Protein AF-A0A533X2J0-F1 (afdb_monomer)

Nearest PDB structures (foldseek):
  3qpd-assembly1_A  TM=3.740E-01  e=2.801E+00  Aspergillus oryzae
  5x88-assembly1_A  TM=3.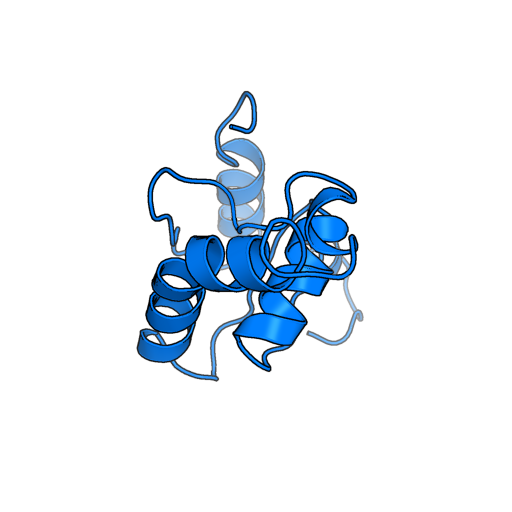394E-01  e=5.470E+00  Malbranchea cinnamomea

Structure (mmCIF, N/CA/C/O backbone):
data_AF-A0A533X2J0-F1
#
_entry.id   AF-A0A533X2J0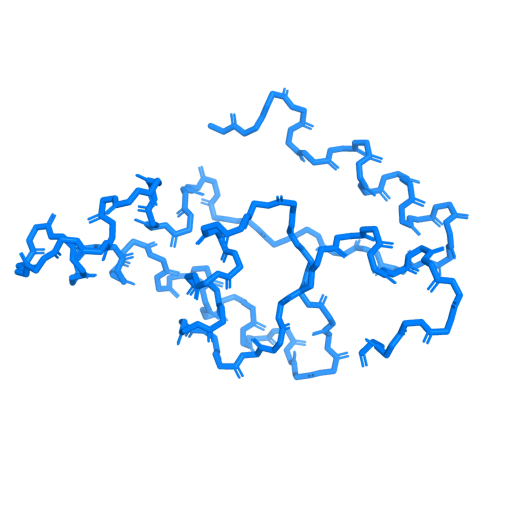-F1
#
loop_
_atom_site.group_PDB
_atom_site.id
_atom_site.type_symbol
_atom_site.label_atom_id
_atom_site.label_alt_id
_atom_site.label_comp_id
_atom_site.label_asym_id
_atom_site.label_entity_id
_atom_site.label_seq_id
_atom_site.pdbx_PDB_ins_code
_atom_site.Cartn_x
_atom_site.Cartn_y
_atom_site.Cartn_z
_atom_site.occupancy
_atom_site.B_iso_or_equiv
_atom_site.auth_seq_id
_atom_site.auth_comp_id
_atom_site.auth_asym_id
_atom_site.auth_atom_id
_atom_site.pdbx_PDB_model_num
ATOM 1 N N . ARG A 1 1 ? 0.906 11.312 -8.672 1.00 59.59 1 ARG A N 1
ATOM 2 C CA . ARG A 1 1 ? 0.486 11.222 -7.250 1.00 59.59 1 ARG A CA 1
ATOM 3 C C . ARG A 1 1 ? -1.034 11.346 -7.213 1.00 59.59 1 ARG A C 1
ATOM 5 O O . ARG A 1 1 ? -1.557 12.057 -8.064 1.00 59.59 1 ARG A O 1
ATOM 12 N N . ALA A 1 2 ? -1.734 10.635 -6.325 1.00 67.69 2 ALA A N 1
ATOM 13 C CA . ALA A 1 2 ? -3.190 10.763 -6.212 1.00 67.69 2 ALA A CA 1
ATOM 14 C C . ALA A 1 2 ? -3.573 12.212 -5.857 1.00 67.69 2 ALA A C 1
ATOM 16 O O . ALA A 1 2 ? -2.867 12.849 -5.077 1.00 67.69 2 ALA A O 1
ATOM 17 N N . LEU A 1 3 ? -4.678 12.722 -6.410 1.00 72.56 3 LEU A N 1
ATOM 18 C CA . LEU A 1 3 ? -5.107 14.124 -6.261 1.00 72.56 3 LEU A CA 1
ATOM 19 C C . LEU A 1 3 ? -5.271 14.562 -4.795 1.00 72.56 3 LEU A C 1
ATOM 21 O O . LEU A 1 3 ? -5.021 15.714 -4.457 1.00 72.56 3 LEU A O 1
ATOM 25 N N . SER A 1 4 ? -5.673 13.641 -3.919 1.00 80.88 4 SER A N 1
ATOM 26 C CA . SER A 1 4 ? -5.926 13.898 -2.498 1.00 80.88 4 SER A CA 1
ATOM 27 C C . SER A 1 4 ? -4.892 13.268 -1.561 1.00 80.88 4 SER A C 1
ATOM 29 O O . SER A 1 4 ? -5.067 13.371 -0.347 1.00 80.88 4 SER A O 1
ATOM 31 N N . SER A 1 5 ? -3.854 12.606 -2.092 1.00 82.62 5 SER A N 1
ATOM 32 C CA . SER A 1 5 ? -2.882 11.806 -1.321 1.00 82.62 5 SER A CA 1
ATOM 33 C C . SER A 1 5 ? -3.534 10.871 -0.286 1.00 82.62 5 SER A C 1
ATOM 35 O O . SER A 1 5 ? -3.055 10.754 0.834 1.00 82.62 5 SER A O 1
ATOM 37 N N . GLY A 1 6 ? -4.678 10.264 -0.620 1.00 86.81 6 GLY A N 1
ATOM 38 C CA . GLY A 1 6 ? -5.368 9.316 0.264 1.00 86.81 6 GLY A CA 1
ATOM 39 C C . GLY A 1 6 ? -6.065 9.929 1.487 1.00 86.81 6 GLY A C 1
ATOM 40 O O . GLY A 1 6 ? -6.650 9.186 2.269 1.00 86.81 6 GLY A O 1
ATOM 41 N N . ARG A 1 7 ? -6.079 11.264 1.655 1.00 90.75 7 ARG A N 1
ATOM 42 C CA . ARG A 1 7 ? -6.628 11.937 2.855 1.00 90.75 7 ARG A CA 1
ATOM 43 C C . ARG A 1 7 ? -8.062 11.533 3.203 1.00 90.75 7 ARG A C 1
ATOM 45 O O . ARG A 1 7 ? -8.381 11.362 4.373 1.00 90.75 7 ARG A O 1
ATOM 52 N N . HIS A 1 8 ? -8.927 11.378 2.202 1.00 92.88 8 HIS A N 1
ATOM 53 C CA . HIS A 1 8 ? -10.321 10.989 2.437 1.00 92.88 8 HIS A CA 1
ATOM 54 C C . HIS A 1 8 ? -10.448 9.533 2.891 1.00 92.88 8 HIS A C 1
ATOM 56 O O . HIS A 1 8 ? -11.252 9.241 3.769 1.00 92.88 8 HIS A O 1
ATOM 62 N N . THR A 1 9 ? -9.630 8.640 2.333 1.00 92.38 9 THR A N 1
ATOM 63 C CA . THR A 1 9 ? -9.578 7.231 2.732 1.00 92.38 9 THR A CA 1
ATOM 64 C C . THR A 1 9 ? -9.062 7.086 4.160 1.00 92.38 9 THR A C 1
ATOM 66 O O . THR A 1 9 ? -9.658 6.352 4.940 1.00 92.38 9 THR A O 1
ATOM 69 N N . ILE A 1 10 ? -8.011 7.831 4.522 1.00 93.88 10 ILE A N 1
ATOM 70 C CA . ILE A 1 10 ? -7.465 7.861 5.888 1.00 93.88 10 ILE A CA 1
ATOM 71 C C . ILE A 1 10 ? -8.555 8.294 6.872 1.00 93.88 10 ILE A C 1
ATOM 73 O O . ILE A 1 10 ? -8.897 7.533 7.772 1.00 93.88 10 ILE A O 1
ATOM 77 N N . ALA A 1 11 ? -9.185 9.448 6.630 1.00 95.00 11 ALA A N 1
ATOM 78 C CA . ALA A 1 11 ? -10.243 9.961 7.497 1.00 95.00 11 ALA A CA 1
ATOM 79 C C . ALA A 1 11 ? -11.438 8.996 7.615 1.00 95.00 11 ALA A C 1
ATOM 81 O O . ALA A 1 11 ? -12.072 8.911 8.665 1.00 95.00 11 ALA A O 1
ATOM 82 N N . LEU A 1 12 ? -11.770 8.271 6.544 1.00 94.25 12 LEU A N 1
ATOM 83 C CA . LEU A 1 12 ? -12.842 7.279 6.557 1.00 94.25 12 LEU A CA 1
ATOM 84 C C . LEU A 1 12 ? -12.489 6.062 7.424 1.00 94.25 12 LEU A C 1
ATOM 86 O O . LEU A 1 12 ? -13.316 5.643 8.231 1.00 94.25 12 LEU A O 1
ATOM 90 N N . LEU A 1 13 ? -11.278 5.520 7.282 1.00 94.12 13 LEU A N 1
ATOM 91 C CA . LEU A 1 13 ? -10.805 4.376 8.068 1.00 94.12 13 LEU A CA 1
ATOM 92 C C . LEU A 1 13 ? -10.645 4.732 9.554 1.00 94.12 13 LEU A C 1
ATOM 94 O O . LEU A 1 13 ? -11.074 3.963 10.412 1.00 94.12 13 LEU A O 1
ATOM 98 N N . GLU A 1 14 ? -10.125 5.921 9.863 1.00 95.50 14 GLU A N 1
ATOM 99 C CA . GLU A 1 14 ? -10.039 6.427 11.240 1.00 95.50 14 GLU A CA 1
ATOM 100 C C . GLU A 1 14 ? -11.429 6.549 11.880 1.00 95.50 14 GLU A C 1
ATOM 102 O O . GLU A 1 14 ? -11.643 6.112 13.010 1.00 95.50 14 GLU A O 1
ATOM 107 N N . ARG A 1 15 ? -12.422 7.061 11.137 1.00 96.06 15 ARG A N 1
ATOM 108 C CA . ARG A 1 15 ? -13.821 7.113 11.601 1.00 96.06 15 ARG A CA 1
ATOM 109 C C . ARG A 1 15 ? -14.454 5.734 11.783 1.00 96.06 15 ARG A C 1
ATOM 111 O O . ARG A 1 15 ? -15.401 5.617 12.555 1.00 96.06 15 ARG A O 1
ATOM 118 N N . ALA A 1 16 ? -13.958 4.720 11.080 1.00 93.88 16 ALA A N 1
ATOM 119 C CA . ALA A 1 16 ? -14.376 3.331 11.242 1.00 93.88 16 ALA A CA 1
ATOM 120 C C . ALA A 1 16 ? -13.656 2.613 12.402 1.00 93.88 16 ALA A C 1
ATOM 122 O O . ALA A 1 16 ? -13.958 1.454 12.671 1.00 93.88 16 ALA A O 1
ATOM 123 N N . GLY A 1 17 ? -12.745 3.292 13.113 1.00 94.06 17 GLY A N 1
ATOM 124 C CA . GLY A 1 17 ? -12.052 2.761 14.290 1.00 94.06 17 GLY A CA 1
ATOM 125 C C . GLY A 1 17 ? -10.676 2.152 14.011 1.00 94.06 17 GLY A C 1
ATOM 126 O O . GLY A 1 17 ? -10.075 1.587 14.923 1.00 94.06 17 GLY A O 1
ATOM 127 N N . TYR A 1 18 ? -10.153 2.270 12.788 1.00 93.00 18 TYR A N 1
ATOM 128 C CA . TYR A 1 18 ? -8.801 1.813 12.460 1.00 93.00 18 TYR A CA 1
ATOM 129 C C . TYR A 1 18 ? -7.744 2.843 12.869 1.00 93.00 18 TYR A C 1
ATOM 131 O O . TYR A 1 18 ? -7.914 4.044 12.665 1.00 93.00 18 TYR A O 1
ATOM 139 N N . SER A 1 19 ? -6.605 2.363 13.372 1.00 92.56 19 SER A N 1
ATOM 140 C CA . SER A 1 19 ? -5.382 3.166 13.458 1.00 92.56 19 SER A CA 1
ATOM 141 C C . SER A 1 19 ? -4.678 3.129 12.104 1.00 92.56 19 SER A C 1
ATOM 143 O O . SER A 1 19 ? -4.273 2.059 11.647 1.00 92.56 19 SER A O 1
ATOM 145 N N . VAL A 1 20 ? -4.566 4.278 11.438 1.00 93.25 20 VAL A N 1
ATOM 146 C CA . VAL A 1 20 ? -3.999 4.367 10.088 1.00 93.25 20 VAL A CA 1
ATOM 147 C C . VAL A 1 20 ? -2.606 4.978 10.151 1.00 93.25 20 VAL A C 1
ATOM 149 O O . VAL A 1 20 ? -2.423 6.099 10.619 1.00 93.25 20 VAL A O 1
ATOM 152 N N . LYS A 1 21 ? -1.616 4.260 9.618 1.00 92.56 21 LYS A N 1
ATOM 153 C CA . LYS A 1 21 ? -0.256 4.768 9.428 1.00 92.56 21 LYS A CA 1
ATOM 154 C C . LYS A 1 21 ? 0.035 4.920 7.942 1.00 92.56 21 LYS A C 1
ATOM 156 O O . LYS A 1 21 ? -0.075 3.966 7.177 1.00 92.56 21 LYS A O 1
ATOM 161 N N . VAL A 1 22 ? 0.419 6.127 7.533 1.00 91.75 22 VAL A N 1
ATOM 162 C CA . VAL A 1 22 ? 0.826 6.396 6.150 1.00 91.75 22 VAL A CA 1
ATOM 163 C C . VAL A 1 22 ? 2.286 6.000 5.971 1.00 91.75 22 VAL A C 1
ATOM 165 O O . VAL A 1 22 ? 3.160 6.497 6.678 1.00 91.75 22 VAL A O 1
ATOM 168 N N . ILE A 1 23 ? 2.542 5.132 4.994 1.00 90.38 23 ILE A N 1
ATOM 169 C CA . ILE A 1 23 ? 3.887 4.756 4.559 1.00 90.38 23 ILE A CA 1
ATOM 170 C C . ILE A 1 23 ? 4.070 5.267 3.136 1.00 90.38 23 ILE A C 1
ATOM 172 O O . ILE A 1 23 ? 3.397 4.812 2.212 1.00 90.38 23 ILE A O 1
ATOM 176 N N . GLU A 1 24 ? 4.968 6.231 2.952 1.00 87.75 24 GLU A N 1
ATOM 177 C CA . GLU A 1 24 ? 5.281 6.765 1.631 1.00 87.75 24 GLU A CA 1
ATOM 178 C C . GLU A 1 24 ? 6.764 7.109 1.480 1.00 87.75 24 GLU A C 1
ATOM 180 O O . GLU A 1 24 ? 7.424 7.564 2.411 1.00 87.75 24 GLU A O 1
ATOM 185 N N . THR A 1 25 ? 7.273 6.930 0.263 1.00 86.31 25 THR A N 1
ATOM 186 C CA . THR A 1 25 ? 8.615 7.350 -0.173 1.00 86.31 25 THR A CA 1
ATOM 187 C C . THR A 1 25 ? 8.589 8.683 -0.930 1.00 86.31 25 THR A C 1
ATOM 189 O O . THR A 1 25 ? 9.623 9.171 -1.377 1.00 86.31 25 THR A O 1
ATOM 192 N N . GLY A 1 26 ? 7.398 9.251 -1.161 1.00 83.12 26 GLY A N 1
ATOM 193 C CA . GLY A 1 26 ? 7.182 10.374 -2.081 1.00 83.12 26 GLY A CA 1
ATOM 194 C C . GLY A 1 26 ? 7.197 9.989 -3.570 1.00 83.12 26 GLY A C 1
ATOM 195 O O . GLY A 1 26 ? 6.916 10.838 -4.420 1.00 83.12 26 GLY A O 1
ATOM 196 N N . THR A 1 27 ? 7.466 8.721 -3.898 1.00 84.38 27 THR A N 1
ATOM 197 C CA . THR A 1 27 ? 7.499 8.174 -5.265 1.00 84.38 27 THR A CA 1
ATOM 198 C C . THR A 1 27 ? 6.365 7.163 -5.507 1.00 84.38 27 THR A C 1
ATOM 200 O O . THR A 1 27 ? 5.556 6.875 -4.628 1.00 84.38 27 THR A O 1
ATOM 203 N N . CYS A 1 28 ? 6.234 6.671 -6.744 1.00 88.94 28 CYS A N 1
ATOM 204 C CA . CYS A 1 28 ? 5.300 5.591 -7.085 1.00 88.94 28 CYS A CA 1
ATOM 205 C C . CYS A 1 28 ? 5.783 4.247 -6.502 1.00 88.94 28 CYS A C 1
ATOM 207 O O . CYS A 1 28 ? 6.980 4.060 -6.321 1.00 88.94 28 CYS A O 1
ATOM 209 N N . CYS A 1 29 ? 4.881 3.273 -6.322 1.00 90.94 29 CYS A N 1
ATOM 210 C CA . CYS A 1 29 ? 5.217 1.891 -5.938 1.00 90.94 29 CYS A CA 1
ATOM 211 C C . CYS A 1 29 ? 6.088 1.131 -6.966 1.00 90.94 29 CYS A C 1
ATOM 213 O O . CYS A 1 29 ? 6.464 -0.012 -6.723 1.00 90.94 29 CYS A O 1
ATOM 215 N N . GLY A 1 30 ? 6.376 1.742 -8.121 1.00 92.38 30 GLY A N 1
ATOM 216 C CA . GLY A 1 30 ? 7.189 1.188 -9.207 1.00 92.38 30 GLY A CA 1
ATOM 217 C C . GLY A 1 30 ? 6.378 0.715 -10.413 1.00 92.38 30 GLY A C 1
ATOM 218 O O . GLY A 1 30 ? 6.842 0.836 -11.542 1.00 92.38 30 GLY A O 1
ATOM 219 N N . MET A 1 31 ? 5.128 0.295 -10.200 1.00 92.25 31 MET A N 1
ATOM 220 C CA . MET A 1 31 ? 4.322 -0.366 -11.234 1.00 92.25 31 MET A CA 1
ATOM 221 C C . MET A 1 31 ? 3.898 0.551 -12.395 1.00 92.25 31 MET A C 1
ATOM 223 O O . MET A 1 31 ? 3.857 0.112 -13.544 1.00 92.25 31 MET A O 1
ATOM 227 N N . ALA A 1 32 ? 3.587 1.823 -12.099 1.00 89.12 32 ALA A N 1
ATOM 228 C CA . ALA A 1 32 ? 3.225 2.861 -13.076 1.00 89.12 32 ALA A CA 1
ATOM 229 C C . ALA A 1 32 ? 2.240 2.385 -14.177 1.00 89.12 32 ALA A C 1
ATOM 231 O O . ALA A 1 32 ? 2.522 2.458 -15.374 1.00 89.12 32 ALA A O 1
ATOM 232 N N . GLY A 1 33 ? 1.069 1.880 -13.773 1.00 86.62 33 GLY A N 1
ATOM 233 C CA . GLY A 1 33 ? 0.086 1.288 -14.689 1.00 86.62 33 GLY A CA 1
ATOM 234 C C . GLY A 1 33 ? 0.454 -0.153 -15.044 1.00 86.62 33 GLY A C 1
ATOM 235 O O . GLY A 1 33 ? 0.590 -0.976 -14.152 1.00 86.62 33 GLY A O 1
ATOM 236 N N . THR A 1 34 ? 0.610 -0.471 -16.331 1.00 87.94 34 THR A N 1
ATOM 237 C CA . THR A 1 34 ? 1.094 -1.790 -16.794 1.00 87.94 34 THR A CA 1
ATOM 238 C C . THR A 1 34 ? 2.580 -1.784 -17.156 1.00 87.94 34 THR A C 1
ATOM 240 O O . THR A 1 34 ? 3.100 -2.773 -17.672 1.00 87.94 34 THR A O 1
ATOM 243 N N . PHE A 1 35 ? 3.285 -0.677 -16.903 1.00 90.69 35 PHE A N 1
ATOM 244 C CA . PHE A 1 35 ? 4.706 -0.538 -17.215 1.00 90.69 35 PHE A CA 1
ATOM 245 C C . PHE A 1 35 ? 5.553 -1.620 -16.539 1.00 90.69 35 PHE A C 1
ATOM 247 O O . PHE A 1 35 ? 6.373 -2.247 -17.211 1.00 90.69 35 PHE A O 1
ATOM 254 N N . GLY A 1 36 ? 5.295 -1.894 -15.257 1.00 88.06 36 GLY A N 1
ATOM 255 C CA . GLY A 1 36 ? 6.003 -2.926 -14.500 1.00 88.06 36 GLY A CA 1
ATOM 256 C C . GLY A 1 36 ? 5.799 -4.356 -15.008 1.00 88.06 36 GLY A C 1
ATOM 257 O O . GLY A 1 36 ? 6.575 -5.234 -14.654 1.00 88.06 36 GLY A O 1
ATOM 258 N N . LEU A 1 37 ? 4.827 -4.593 -15.897 1.00 90.69 37 LEU A N 1
ATOM 259 C CA . LEU A 1 37 ? 4.602 -5.902 -16.523 1.00 90.69 37 LEU A CA 1
ATOM 260 C C . LEU A 1 37 ? 5.463 -6.122 -17.777 1.00 90.69 37 LEU A C 1
ATOM 262 O O . LEU A 1 37 ? 5.509 -7.229 -18.320 1.00 90.69 37 LEU A O 1
ATOM 266 N N . LYS A 1 38 ? 6.131 -5.079 -18.286 1.00 92.19 38 LYS A N 1
ATOM 267 C CA . LYS A 1 38 ? 6.993 -5.199 -19.467 1.00 92.19 38 LYS A CA 1
ATOM 268 C C . LYS A 1 38 ? 8.222 -6.040 -19.126 1.00 92.19 38 LYS A C 1
ATOM 270 O O . LYS A 1 38 ? 8.921 -5.775 -18.153 1.00 92.19 38 LYS A O 1
ATOM 275 N N . LYS A 1 39 ? 8.522 -7.033 -19.965 1.00 91.06 39 LYS A N 1
ATOM 276 C CA . LYS A 1 39 ? 9.726 -7.859 -19.809 1.00 91.06 39 LYS A CA 1
ATOM 277 C C . LYS A 1 39 ? 10.992 -7.037 -20.073 1.00 91.06 39 LYS A C 1
ATOM 279 O O . LYS A 1 39 ? 11.013 -6.205 -20.978 1.00 91.06 39 LYS A O 1
ATOM 284 N N . GLY A 1 40 ? 12.053 -7.343 -19.330 1.00 85.19 40 GLY A N 1
ATOM 285 C CA . GLY A 1 40 ? 13.385 -6.764 -19.509 1.00 85.19 40 GLY A CA 1
ATOM 286 C C . GLY A 1 40 ? 13.760 -5.695 -18.472 1.00 85.19 40 GLY A C 1
ATOM 287 O O . GLY A 1 40 ? 12.940 -5.329 -17.624 1.00 85.19 40 GLY A O 1
ATOM 288 N N . PRO A 1 41 ? 14.996 -5.171 -18.557 1.00 81.50 41 PRO A N 1
ATOM 289 C CA . PRO A 1 41 ? 15.596 -4.329 -17.519 1.00 81.50 41 PRO A CA 1
ATOM 290 C C . PRO A 1 41 ? 14.889 -2.979 -17.343 1.00 81.50 41 PRO A C 1
ATOM 292 O O . PRO A 1 41 ? 14.794 -2.457 -16.239 1.00 81.50 41 PRO A O 1
ATOM 295 N N . LEU A 1 42 ? 14.328 -2.427 -18.423 1.00 89.38 42 LEU A N 1
ATOM 296 C CA . LEU A 1 42 ? 13.587 -1.161 -18.400 1.00 89.38 42 LEU A CA 1
ATOM 297 C C . LEU A 1 42 ? 12.104 -1.320 -18.031 1.00 89.38 42 LEU A C 1
ATOM 299 O O . LEU A 1 42 ? 11.379 -0.337 -18.094 1.00 89.38 42 LEU A O 1
ATOM 303 N N . GLY A 1 43 ? 11.635 -2.527 -17.708 1.00 91.88 43 GLY A N 1
ATOM 304 C CA . GLY A 1 43 ? 10.247 -2.794 -17.323 1.00 91.88 43 GLY A CA 1
ATOM 305 C C . GLY A 1 43 ? 10.172 -3.343 -15.904 1.00 91.88 43 GLY A C 1
ATOM 306 O O . GLY A 1 43 ? 10.247 -2.582 -14.941 1.00 91.88 43 GLY A O 1
ATOM 307 N N . TYR A 1 44 ? 10.052 -4.665 -15.786 1.00 93.25 44 TYR A N 1
ATOM 308 C CA . TYR A 1 44 ? 9.918 -5.375 -14.514 1.00 93.25 44 TYR A CA 1
ATOM 309 C C . TYR A 1 44 ? 11.056 -5.072 -13.530 1.00 93.25 44 TYR A C 1
ATOM 311 O O . TYR A 1 44 ? 10.794 -4.682 -12.395 1.00 93.25 44 TYR A O 1
ATOM 319 N N . GLU A 1 45 ? 12.318 -5.179 -13.954 1.00 94.06 45 GLU A N 1
ATOM 320 C CA . GLU A 1 45 ? 13.451 -4.974 -13.038 1.00 94.06 45 GLU A CA 1
ATOM 321 C C . GLU A 1 45 ? 13.503 -3.536 -12.510 1.00 94.06 45 GLU A C 1
ATOM 323 O O . GLU A 1 45 ? 13.665 -3.327 -11.307 1.00 94.06 45 GLU A O 1
ATOM 328 N N . LEU A 1 46 ? 13.291 -2.546 -13.384 1.00 94.81 46 LEU A N 1
ATOM 329 C CA . LEU A 1 46 ? 13.208 -1.144 -12.984 1.00 94.81 46 LEU A CA 1
ATOM 330 C C . LEU A 1 46 ? 12.004 -0.880 -12.070 1.00 94.81 46 LEU A C 1
ATOM 332 O O . LEU A 1 46 ? 12.152 -0.188 -11.066 1.00 94.81 46 LEU A O 1
ATOM 336 N N . SER A 1 47 ? 10.835 -1.452 -12.369 1.00 95.38 47 SER A N 1
ATOM 337 C CA . SER A 1 47 ? 9.644 -1.364 -11.510 1.00 95.38 47 SER A CA 1
ATOM 338 C C . SER A 1 47 ? 9.938 -1.877 -10.097 1.00 95.38 47 SER A C 1
ATOM 340 O O . SER A 1 47 ? 9.692 -1.180 -9.109 1.00 95.38 47 SER A O 1
ATOM 342 N N . MET A 1 48 ? 10.552 -3.059 -9.991 1.00 95.19 48 MET A N 1
ATOM 343 C CA . MET A 1 48 ? 10.934 -3.650 -8.707 1.00 95.19 48 MET A CA 1
ATOM 344 C C . MET A 1 48 ? 12.013 -2.835 -7.988 1.00 95.19 48 MET A C 1
ATOM 346 O O . MET A 1 48 ? 11.955 -2.685 -6.768 1.00 95.19 48 MET A O 1
ATOM 350 N N . ALA A 1 49 ? 12.977 -2.271 -8.721 1.00 94.88 49 ALA A N 1
ATOM 351 C CA . ALA A 1 49 ? 14.002 -1.402 -8.150 1.00 94.88 49 ALA A CA 1
ATOM 352 C C . ALA A 1 49 ? 13.406 -0.110 -7.568 1.00 94.88 49 ALA A C 1
ATOM 354 O O . ALA A 1 49 ? 13.753 0.262 -6.449 1.00 94.88 49 ALA A O 1
ATOM 355 N N . VAL A 1 50 ? 12.472 0.532 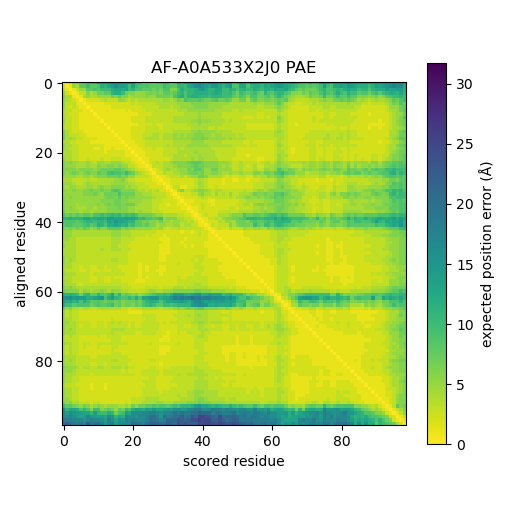-8.279 1.00 94.75 50 VAL A N 1
ATOM 356 C CA . VAL A 1 50 ? 11.777 1.745 -7.810 1.00 94.75 50 VAL A CA 1
ATOM 357 C C . VAL A 1 50 ? 10.929 1.458 -6.568 1.00 94.75 50 VAL A C 1
ATOM 359 O O . VAL A 1 50 ? 10.906 2.270 -5.644 1.00 94.75 50 VAL A O 1
ATOM 362 N N . GLY A 1 51 ? 10.256 0.305 -6.522 1.00 95.31 51 GLY A N 1
ATOM 363 C CA . GLY A 1 51 ? 9.412 -0.085 -5.389 1.00 95.31 51 GLY A CA 1
ATOM 364 C C . GLY A 1 51 ? 10.173 -0.550 -4.143 1.00 95.31 51 GLY A C 1
ATOM 365 O O . GLY A 1 51 ? 9.611 -0.520 -3.050 1.00 95.31 51 GLY A O 1
ATOM 366 N N . ARG A 1 52 ? 11.448 -0.945 -4.272 1.00 95.81 52 ARG A N 1
ATOM 367 C CA . ARG A 1 52 ? 12.219 -1.625 -3.215 1.00 95.81 52 ARG A CA 1
ATOM 368 C C . ARG A 1 52 ? 12.196 -0.906 -1.870 1.00 95.81 52 ARG A C 1
ATOM 370 O O . ARG A 1 52 ? 11.864 -1.523 -0.865 1.00 95.81 52 ARG A O 1
ATOM 377 N N . GLN A 1 53 ? 12.480 0.396 -1.864 1.00 95.44 53 GLN A N 1
ATOM 378 C CA . GLN A 1 53 ? 12.487 1.183 -0.630 1.00 95.44 53 GLN A CA 1
ATOM 379 C C . GLN A 1 53 ? 11.120 1.159 0.067 1.00 95.44 53 GLN A C 1
ATOM 381 O O . GLN A 1 53 ? 11.051 1.024 1.284 1.00 95.44 53 GLN A O 1
ATOM 386 N N . LEU A 1 54 ? 10.029 1.258 -0.698 1.00 95.06 54 LEU A N 1
ATOM 387 C CA . LEU A 1 54 ? 8.677 1.203 -0.148 1.00 95.06 54 LEU A CA 1
ATOM 388 C C . LEU A 1 54 ? 8.381 -0.183 0.443 1.00 95.06 54 LEU A C 1
ATOM 390 O O . LEU A 1 54 ? 7.803 -0.275 1.523 1.00 95.06 54 LEU A O 1
ATOM 394 N N . PHE A 1 55 ? 8.802 -1.256 -0.233 1.00 95.12 55 PHE A N 1
ATOM 395 C CA . PHE A 1 55 ? 8.614 -2.621 0.264 1.00 95.12 55 PHE A CA 1
ATOM 396 C C . PHE A 1 55 ? 9.353 -2.857 1.579 1.00 95.12 55 PHE A C 1
ATOM 398 O O . PHE A 1 55 ? 8.797 -3.468 2.489 1.00 95.12 55 PHE A O 1
ATOM 405 N N . ASP A 1 56 ? 10.582 -2.354 1.687 1.00 94.38 56 ASP A N 1
ATOM 406 C CA . ASP A 1 56 ? 11.385 -2.475 2.900 1.00 94.38 56 ASP A CA 1
ATOM 407 C C . ASP A 1 56 ? 10.750 -1.690 4.057 1.00 94.38 56 ASP A C 1
ATOM 409 O O . ASP A 1 56 ? 10.667 -2.210 5.166 1.00 94.38 56 ASP A O 1
ATOM 413 N N . MET A 1 57 ? 10.197 -0.497 3.795 1.00 94.06 57 MET A N 1
ATOM 414 C CA . MET A 1 57 ? 9.434 0.256 4.800 1.00 94.06 57 MET A CA 1
ATOM 415 C C . MET A 1 57 ? 8.224 -0.534 5.311 1.00 94.06 57 MET A C 1
ATOM 417 O O . MET A 1 57 ? 8.038 -0.621 6.518 1.00 94.06 57 MET A O 1
ATOM 421 N N . PHE A 1 58 ? 7.440 -1.167 4.430 1.00 93.06 58 PHE A N 1
ATOM 422 C CA . PHE A 1 58 ? 6.333 -2.031 4.864 1.00 93.06 58 PHE A CA 1
ATOM 423 C C . PHE A 1 58 ? 6.812 -3.228 5.695 1.00 93.06 58 PHE A C 1
ATOM 425 O O . PHE A 1 58 ? 6.182 -3.575 6.690 1.00 93.06 58 PHE A O 1
ATOM 432 N N . LYS A 1 59 ? 7.932 -3.857 5.321 1.00 92.38 59 LYS A N 1
ATOM 433 C CA . LYS A 1 59 ? 8.487 -4.997 6.069 1.00 92.38 59 LYS A CA 1
ATOM 434 C C . LYS A 1 59 ? 8.979 -4.603 7.460 1.00 92.38 59 LYS A C 1
ATOM 436 O O . LYS A 1 59 ? 8.812 -5.390 8.388 1.00 92.38 59 LYS A O 1
ATOM 441 N N . LEU A 1 60 ? 9.547 -3.405 7.607 1.00 92.94 60 LEU A N 1
ATOM 442 C CA . LEU A 1 60 ? 10.034 -2.880 8.887 1.00 92.94 60 LEU A CA 1
ATOM 443 C C . LEU A 1 60 ? 8.915 -2.627 9.902 1.00 92.94 60 LEU A C 1
ATOM 445 O O . LEU A 1 60 ? 9.160 -2.718 11.101 1.00 92.94 60 LEU A O 1
ATOM 449 N N . GLU A 1 61 ? 7.702 -2.335 9.440 1.00 88.94 61 GLU A N 1
ATOM 450 C CA . GLU A 1 61 ? 6.550 -2.122 10.321 1.00 88.94 61 GLU A CA 1
ATOM 451 C C . GLU A 1 61 ? 5.973 -3.425 10.905 1.00 88.94 61 GLU A C 1
ATOM 453 O O . GLU A 1 61 ? 5.277 -3.387 11.915 1.00 88.94 61 GLU A O 1
ATOM 458 N N . GLY A 1 62 ? 6.302 -4.581 10.317 1.00 78.12 62 GLY A N 1
ATOM 459 C CA . GLY A 1 62 ? 5.907 -5.903 10.810 1.00 78.12 62 GLY A CA 1
ATOM 460 C C . GLY A 1 62 ? 4.707 -6.530 10.088 1.00 78.12 62 GLY A C 1
ATOM 461 O O . GLY A 1 62 ? 3.974 -5.881 9.346 1.00 78.12 62 GLY A O 1
ATOM 462 N N . THR A 1 63 ? 4.525 -7.840 10.289 1.00 65.50 63 THR A N 1
ATOM 463 C CA . THR A 1 63 ? 3.541 -8.688 9.580 1.00 65.50 63 THR A CA 1
ATOM 464 C C . THR A 1 63 ? 2.113 -8.596 10.121 1.00 65.50 63 THR A C 1
ATOM 466 O O . THR A 1 63 ? 1.205 -9.172 9.534 1.00 65.50 63 THR A O 1
ATOM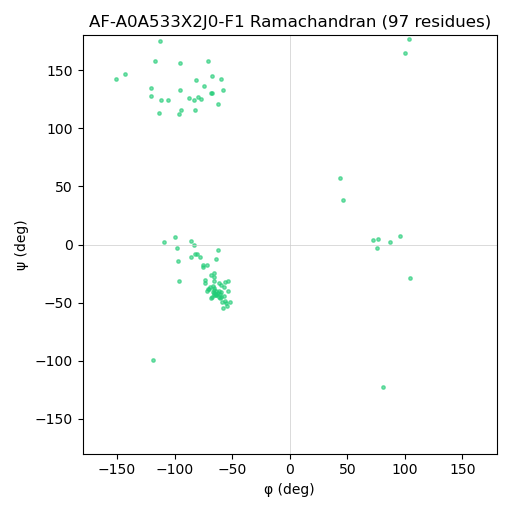 469 N N . GLU A 1 64 ? 1.907 -7.920 11.251 1.00 69.19 64 GLU A N 1
ATOM 470 C CA . GLU A 1 64 ? 0.592 -7.787 11.896 1.00 69.19 64 GLU A CA 1
ATOM 471 C C . GLU A 1 64 ? -0.264 -6.668 11.279 1.00 69.19 64 GLU A C 1
ATOM 473 O O . GLU A 1 64 ? -1.442 -6.526 11.604 1.00 69.19 64 GLU A O 1
ATOM 478 N N . LEU A 1 65 ? 0.317 -5.865 10.383 1.00 77.25 65 LEU A N 1
ATOM 479 C CA . LEU A 1 65 ? -0.342 -4.711 9.786 1.00 77.25 65 LEU A CA 1
ATOM 480 C C . LEU A 1 65 ? -0.972 -5.057 8.436 1.00 77.25 65 LEU A C 1
ATOM 482 O O . LEU A 1 65 ? -0.337 -5.62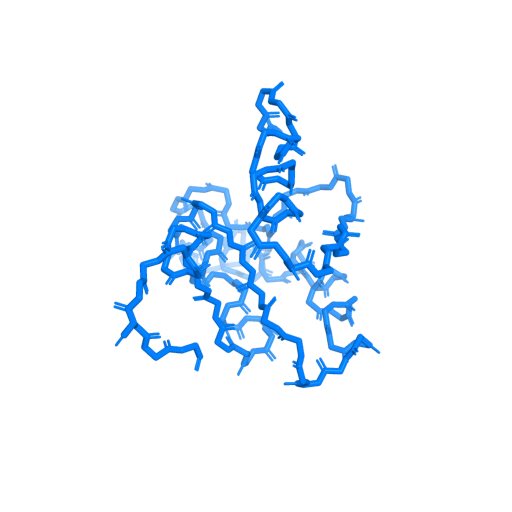4 7.547 1.00 77.25 65 LEU A O 1
ATOM 486 N N . LEU A 1 66 ? -2.227 -4.641 8.262 1.00 88.88 66 LEU A N 1
ATOM 487 C CA . LEU A 1 66 ? -2.930 -4.708 6.984 1.00 88.88 66 LEU A CA 1
ATOM 488 C C . LEU A 1 66 ? -2.440 -3.580 6.071 1.00 88.88 66 LEU A C 1
ATOM 490 O O . LEU A 1 66 ? -2.517 -2.403 6.427 1.00 88.88 66 LEU A O 1
ATOM 494 N N . ILE A 1 67 ? -1.980 -3.926 4.869 1.00 93.44 67 ILE A N 1
ATOM 495 C CA . ILE A 1 67 ? -1.679 -2.937 3.830 1.00 93.44 67 ILE A CA 1
ATOM 496 C C . ILE A 1 67 ? -2.957 -2.669 3.038 1.00 93.44 67 ILE A C 1
ATOM 498 O O . ILE A 1 67 ? -3.549 -3.597 2.488 1.00 93.44 67 ILE A O 1
ATOM 502 N N . ALA A 1 68 ? -3.354 -1.401 2.921 1.00 93.12 68 ALA A N 1
ATOM 503 C CA . ALA A 1 68 ? -4.524 -1.004 2.147 1.00 93.12 68 ALA A CA 1
ATOM 504 C C . ALA A 1 68 ? -4.170 -0.031 1.012 1.00 93.12 68 ALA A C 1
ATOM 506 O O . ALA A 1 68 ? -3.447 0.945 1.219 1.00 93.12 68 ALA A O 1
ATOM 507 N N . THR A 1 69 ? -4.704 -0.269 -0.188 1.00 92.56 69 THR A N 1
ATOM 508 C CA . THR A 1 69 ? -4.626 0.670 -1.321 1.00 92.56 69 THR A CA 1
ATOM 509 C C . THR A 1 69 ? -5.826 0.517 -2.255 1.00 92.56 69 THR A C 1
ATOM 511 O O . THR A 1 69 ? -6.310 -0.584 -2.497 1.00 92.56 69 THR A O 1
ATOM 514 N N . GLU A 1 70 ? -6.323 1.629 -2.790 1.00 91.38 70 GLU A N 1
ATOM 515 C CA . GLU A 1 70 ? -7.417 1.672 -3.765 1.00 91.38 70 GLU A CA 1
ATOM 516 C C . GLU A 1 70 ? -6.982 1.306 -5.196 1.00 91.38 70 GLU A C 1
ATOM 518 O O . GLU A 1 70 ? -7.806 1.130 -6.091 1.00 91.38 70 GLU A O 1
ATOM 523 N N . SER A 1 71 ? -5.672 1.218 -5.433 1.00 91.56 71 SER A N 1
ATOM 524 C CA . SER A 1 71 ? -5.099 0.971 -6.753 1.00 91.56 71 SER A CA 1
ATOM 525 C C . SER A 1 71 ? -4.788 -0.510 -6.943 1.00 91.56 71 SER A C 1
ATOM 527 O O . SER A 1 71 ? -3.843 -1.027 -6.352 1.00 91.56 71 SER A O 1
ATOM 529 N N . SER A 1 72 ? -5.511 -1.176 -7.846 1.00 92.62 72 SER A N 1
ATOM 530 C CA . SER A 1 72 ? -5.312 -2.600 -8.166 1.00 92.62 72 SER A CA 1
ATOM 531 C C . SER A 1 72 ? -3.887 -2.930 -8.626 1.00 92.62 72 SER A C 1
ATOM 533 O O . SER A 1 72 ? -3.336 -3.968 -8.267 1.00 92.62 72 SER A O 1
ATOM 535 N N . VAL A 1 73 ? -3.247 -2.027 -9.372 1.00 94.12 73 VAL A N 1
ATOM 536 C CA . VAL A 1 73 ? -1.855 -2.206 -9.811 1.00 94.12 73 VAL A CA 1
ATOM 537 C C . VAL A 1 73 ? -0.858 -1.997 -8.667 1.00 94.12 73 VAL A C 1
ATOM 539 O O . VAL A 1 73 ? 0.187 -2.643 -8.643 1.00 94.12 73 VAL A O 1
ATOM 542 N N . CYS A 1 74 ? -1.182 -1.141 -7.688 1.00 93.94 74 CYS A N 1
ATOM 543 C CA . CYS A 1 74 ? -0.392 -1.039 -6.461 1.00 93.94 74 CYS A CA 1
ATOM 544 C C . CYS A 1 74 ? -0.567 -2.286 -5.594 1.00 93.94 74 CYS A C 1
ATOM 546 O O . CYS A 1 74 ? 0.423 -2.743 -5.035 1.00 93.94 74 CYS A O 1
ATOM 548 N N . THR A 1 75 ? -1.776 -2.852 -5.522 1.00 94.56 75 THR A N 1
ATOM 549 C CA . THR A 1 75 ? -2.049 -4.119 -4.831 1.00 94.56 75 THR A CA 1
ATOM 550 C C . THR A 1 75 ? -1.145 -5.226 -5.355 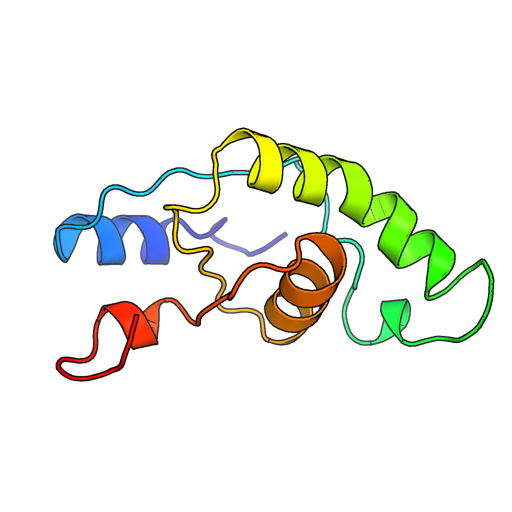1.00 94.56 75 THR A C 1
ATOM 552 O O . THR A 1 75 ? -0.413 -5.815 -4.570 1.00 94.56 75 THR A O 1
ATOM 555 N N . TRP A 1 76 ? -1.099 -5.452 -6.673 1.00 94.62 76 TRP A N 1
ATOM 556 C CA . TRP A 1 76 ? -0.217 -6.473 -7.258 1.00 94.62 76 TRP A CA 1
ATOM 557 C C . TRP A 1 76 ? 1.258 -6.232 -6.935 1.00 94.62 76 TRP A C 1
ATOM 559 O O . TRP A 1 76 ? 1.932 -7.128 -6.435 1.00 94.62 76 TRP A O 1
ATOM 569 N N . GLN A 1 77 ? 1.734 -5.004 -7.153 1.00 95.75 77 GLN A N 1
ATOM 570 C CA . GLN A 1 77 ? 3.130 -4.632 -6.923 1.00 95.75 77 GLN A CA 1
ATOM 571 C C . GLN A 1 77 ? 3.553 -4.801 -5.462 1.00 95.75 77 GLN A C 1
ATOM 573 O O . GLN A 1 77 ? 4.638 -5.300 -5.177 1.00 95.75 77 GLN A O 1
ATOM 578 N N . LEU A 1 78 ? 2.711 -4.354 -4.528 1.00 94.69 78 LEU A N 1
ATOM 579 C CA . LEU A 1 78 ? 2.986 -4.443 -3.099 1.00 94.69 78 LEU A CA 1
ATOM 580 C C . LEU A 1 78 ? 2.883 -5.888 -2.622 1.00 94.69 78 LEU A C 1
ATOM 582 O O . LEU A 1 78 ? 3.745 -6.308 -1.859 1.00 94.69 78 LEU A O 1
ATOM 586 N N . THR A 1 79 ? 1.908 -6.667 -3.091 1.00 94.69 79 THR A N 1
ATOM 587 C CA . THR A 1 79 ? 1.816 -8.095 -2.764 1.00 94.69 79 THR A CA 1
ATOM 588 C C . THR A 1 79 ? 3.055 -8.850 -3.236 1.00 94.69 79 THR A C 1
ATOM 590 O O . THR A 1 79 ? 3.642 -9.591 -2.452 1.00 94.69 79 THR A O 1
ATOM 593 N N . GLU A 1 80 ? 3.516 -8.614 -4.463 1.00 94.94 80 GLU A N 1
ATOM 594 C CA . GLU A 1 80 ? 4.731 -9.245 -4.989 1.00 94.94 80 GLU A CA 1
ATOM 595 C C . GLU A 1 80 ? 6.003 -8.766 -4.265 1.00 94.94 80 GLU A C 1
ATOM 597 O O . GLU A 1 80 ? 6.841 -9.575 -3.868 1.00 94.9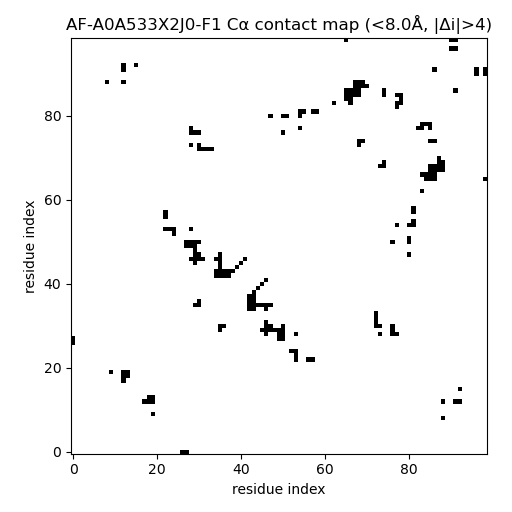4 80 GLU A O 1
ATOM 602 N N . GLY A 1 81 ? 6.146 -7.458 -4.037 1.00 94.50 81 GLY A N 1
ATOM 603 C CA . GLY A 1 81 ? 7.345 -6.877 -3.423 1.00 94.50 81 GLY A CA 1
ATOM 604 C C . GLY A 1 81 ? 7.481 -7.127 -1.916 1.00 94.50 81 GLY A C 1
ATOM 605 O O . GLY A 1 81 ? 8.597 -7.271 -1.392 1.00 94.50 81 GLY A O 1
ATOM 606 N N . THR A 1 82 ? 6.356 -7.180 -1.202 1.00 94.12 82 THR A N 1
ATOM 607 C CA . THR A 1 82 ? 6.328 -7.370 0.257 1.00 94.12 82 THR A CA 1
ATOM 608 C C . THR A 1 82 ? 6.107 -8.819 0.670 1.00 94.12 82 THR A C 1
ATOM 610 O O . THR A 1 82 ? 6.639 -9.225 1.700 1.00 94.12 82 THR A O 1
ATOM 613 N N . GLY A 1 83 ? 5.373 -9.597 -0.129 1.00 92.88 83 GLY A N 1
ATOM 614 C CA . GLY A 1 83 ? 4.858 -10.910 0.262 1.00 92.88 83 GLY A CA 1
ATOM 615 C C . GLY A 1 83 ? 3.643 -10.841 1.194 1.00 92.88 83 GLY A C 1
ATOM 616 O O . GLY A 1 83 ? 3.184 -11.878 1.665 1.00 92.88 83 GLY A O 1
ATOM 617 N N . TYR A 1 84 ? 3.121 -9.644 1.482 1.00 92.62 84 TYR A N 1
ATOM 618 C CA . TYR A 1 84 ? 1.979 -9.449 2.371 1.00 92.62 84 TYR A CA 1
ATOM 619 C C . TYR A 1 84 ? 0.665 -9.364 1.599 1.00 92.62 84 TYR A C 1
ATOM 621 O O . TYR A 1 84 ? 0.613 -8.998 0.418 1.00 92.62 84 TYR A O 1
ATOM 629 N N . ARG A 1 85 ? -0.431 -9.677 2.296 1.00 90.69 85 ARG A N 1
ATOM 630 C CA . ARG A 1 85 ? -1.774 -9.423 1.781 1.00 90.69 85 ARG A CA 1
ATOM 631 C C . ARG A 1 85 ? -1.997 -7.913 1.712 1.00 90.69 85 ARG A C 1
ATOM 633 O O . ARG A 1 85 ? -1.770 -7.197 2.684 1.00 90.69 85 ARG A O 1
ATOM 640 N N . VAL A 1 86 ? -2.462 -7.452 0.557 1.00 93.94 86 VAL A N 1
ATOM 641 C CA . VAL A 1 86 ? -2.824 -6.056 0.318 1.00 93.94 86 VAL A CA 1
ATOM 642 C C . VAL A 1 86 ? -4.296 -6.016 -0.066 1.00 93.94 86 VAL A C 1
ATOM 644 O O . VAL A 1 86 ? -4.715 -6.753 -0.959 1.00 93.94 86 VAL A O 1
ATOM 647 N N . VAL A 1 87 ? -5.079 -5.182 0.612 1.00 93.75 87 VAL A N 1
ATOM 648 C CA . VAL A 1 87 ? -6.542 -5.132 0.473 1.00 93.75 87 VAL A CA 1
ATOM 649 C C . VAL A 1 87 ? -7.021 -3.787 -0.052 1.00 93.75 87 VAL A C 1
ATOM 651 O O . VAL A 1 87 ? -6.345 -2.762 0.083 1.00 93.75 87 VAL A O 1
ATOM 654 N N . HIS A 1 88 ? -8.219 -3.767 -0.627 1.00 93.50 88 HIS A N 1
ATOM 655 C CA . HIS A 1 88 ? -8.892 -2.511 -0.909 1.00 93.50 88 HIS A CA 1
ATOM 656 C C . HIS A 1 88 ? -9.437 -1.909 0.402 1.00 93.50 88 HIS A C 1
ATOM 658 O O . HIS A 1 88 ? -10.069 -2.627 1.175 1.00 93.50 88 HIS A O 1
ATOM 664 N N . PRO A 1 89 ? -9.294 -0.594 0.665 1.00 92.56 89 PRO A N 1
ATOM 665 C CA . PRO A 1 89 ? -9.792 0.035 1.893 1.00 92.56 89 PRO A CA 1
ATOM 666 C C . PRO A 1 89 ? -11.276 -0.225 2.184 1.00 92.56 89 PRO A C 1
ATOM 668 O O . PRO A 1 89 ? -11.674 -0.302 3.338 1.00 92.56 89 PRO A O 1
ATOM 671 N N . LEU A 1 90 ? -12.102 -0.385 1.145 1.00 92.38 90 LEU A N 1
ATOM 672 C CA . LEU A 1 90 ? -13.524 -0.711 1.316 1.00 92.38 90 LEU A CA 1
ATOM 673 C C . LEU A 1 90 ? -13.765 -2.122 1.869 1.00 92.38 90 LEU A C 1
ATOM 675 O O . LEU A 1 90 ? -14.780 -2.316 2.524 1.00 92.38 90 LEU A O 1
ATOM 679 N N . GLU A 1 91 ? -12.861 -3.084 1.662 1.00 91.38 91 GLU A N 1
ATOM 680 C CA . GLU A 1 91 ? -12.984 -4.420 2.272 1.00 91.38 91 GLU A CA 1
ATOM 681 C C . GLU A 1 91 ? -12.957 -4.333 3.803 1.00 91.38 91 GLU A C 1
ATOM 683 O O . GLU A 1 91 ? -13.668 -5.075 4.471 1.00 91.38 91 GLU A O 1
ATOM 688 N N . LEU A 1 92 ? -12.211 -3.368 4.353 1.00 90.56 92 LEU A N 1
ATOM 689 C CA . LEU A 1 92 ? -12.132 -3.107 5.794 1.00 90.56 92 LEU A CA 1
ATOM 690 C C . LEU A 1 92 ? -13.411 -2.469 6.357 1.00 90.56 92 LEU A C 1
ATOM 692 O O . LEU A 1 92 ? -13.636 -2.471 7.561 1.00 90.56 92 LEU A O 1
ATOM 696 N N . LEU A 1 93 ? -1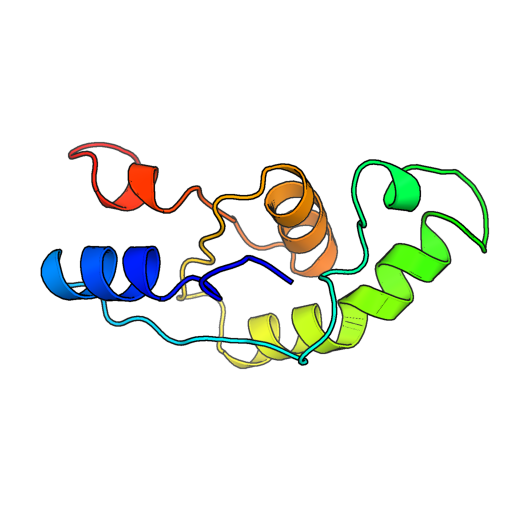4.259 -1.905 5.497 1.00 90.50 93 LEU A N 1
ATOM 697 C CA . LEU A 1 93 ? -15.500 -1.244 5.907 1.00 90.50 93 LEU A CA 1
ATOM 698 C C . LEU A 1 93 ? -16.723 -2.156 5.789 1.00 90.50 93 LEU A C 1
ATOM 700 O O . LEU A 1 93 ? -17.785 -1.811 6.305 1.00 90.50 93 LEU A O 1
ATOM 704 N N . VAL A 1 94 ? -16.602 -3.289 5.094 1.00 87.19 94 VAL A N 1
ATOM 705 C CA . VAL A 1 94 ? -17.716 -4.210 4.852 1.00 87.19 94 VAL A CA 1
ATOM 706 C C . VAL A 1 94 ? -17.715 -5.313 5.918 1.00 87.19 94 VAL A C 1
ATOM 708 O O . VAL A 1 94 ? -16.787 -6.128 5.946 1.00 87.19 94 VAL A O 1
ATOM 711 N N . PRO A 1 95 ? -18.761 -5.398 6.765 1.00 69.94 95 PRO A N 1
ATOM 712 C CA . PRO A 1 95 ? -18.872 -6.441 7.781 1.00 69.94 95 PRO A CA 1
ATOM 713 C C . PRO A 1 95 ? -18.829 -7.846 7.167 1.00 69.94 95 PRO A C 1
ATOM 715 O O . PRO A 1 95 ? -19.549 -8.129 6.212 1.00 69.94 95 PRO A O 1
ATOM 718 N N . GLY A 1 96 ? -18.018 -8.739 7.742 1.00 68.56 96 GLY A N 1
ATOM 719 C CA . GLY A 1 96 ? -17.928 -10.145 7.323 1.00 68.56 96 GLY A CA 1
ATOM 720 C C . GLY A 1 96 ? -16.939 -10.435 6.189 1.00 68.56 96 GLY A C 1
ATOM 721 O O . GLY A 1 96 ? -16.810 -11.591 5.791 1.00 68.56 96 GLY A O 1
ATOM 722 N N . THR A 1 97 ? -16.212 -9.430 5.692 1.00 60.53 97 THR A N 1
ATOM 723 C CA . THR A 1 97 ? -15.091 -9.652 4.766 1.00 60.53 97 THR A CA 1
ATOM 724 C C . THR A 1 97 ? -13.865 -10.086 5.573 1.00 60.53 97 THR A C 1
ATOM 726 O O 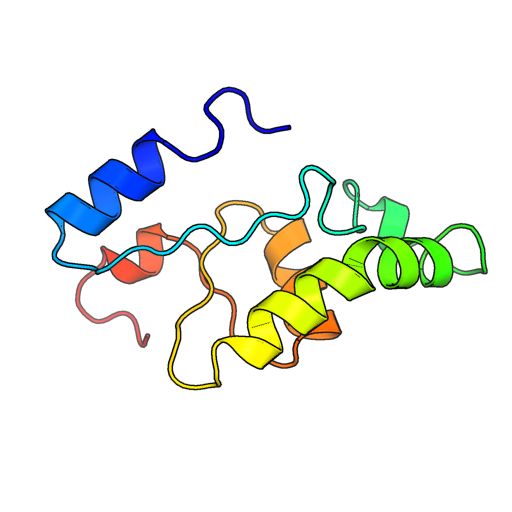. THR A 1 97 ? -13.521 -9.398 6.536 1.00 60.53 97 THR A O 1
ATOM 729 N N . PRO A 1 98 ? -13.201 -11.210 5.247 1.00 55.06 98 PRO A N 1
ATOM 730 C CA . PRO A 1 98 ? -11.988 -11.603 5.954 1.00 55.06 98 PRO A CA 1
ATOM 731 C C . PRO A 1 98 ? -10.905 -10.535 5.745 1.00 55.06 98 PRO A C 1
ATOM 733 O O . PRO A 1 98 ? -10.546 -10.222 4.605 1.00 55.06 98 PRO A O 1
ATOM 736 N N . ALA A 1 99 ? -10.428 -9.957 6.850 1.00 53.06 99 ALA A N 1
ATOM 737 C CA . ALA A 1 99 ? -9.224 -9.128 6.906 1.00 53.06 99 ALA A CA 1
ATOM 738 C C . ALA A 1 99 ? -7.964 -10.003 6.831 1.00 53.06 99 ALA A C 1
ATOM 740 O O . ALA A 1 99 ? -8.014 -11.148 7.327 1.00 53.06 99 ALA A O 1
#

Solvent-accessible surface area (backbone atoms only — not comparable to full-atom values): 6073 Å² total; per-residue (Å²): 130,67,95,65,71,57,51,68,60,50,55,50,41,44,74,71,71,46,90,81,79,90,85,82,80,90,65,69,68,28,29,77,72,69,48,28,73,35,83,54,70,90,14,32,54,42,13,52,60,56,16,42,68,55,29,52,54,55,59,73,75,41,90,90,62,83,44,67,44,87,44,71,54,52,34,53,44,47,26,70,65,55,70,47,75,53,41,47,60,64,53,80,71,42,88,91,52,89,127

Sequence (99 aa):
RALSSGRHTIALLERAGYSVKVIETGTCCGMAGTFGLKKGPLGYELSMAVGRQLFDMFKLEGTELLIATESSVCTWQLTEGTGYRVVHPLELLVPGTPA

pLDDT: mean 88.79, std 9.28, range [53.06, 96.06]

Secondary structure (DSSP, 8-state):
--TTTTHHHHHHHHHTT--------SS--S-TTTGGGSSSIIIIIHHHHHHHHHHHHHHHH-TTSPEE-S-HHHHHHHHHHH-S-EE-GGGGGSTT---

Foldseek 3Di:
DPPCLCVVLCVVVVVVVDDDDDQDPVDDLLCPDVQCVDDDCRGVVRSLVRNQVSLVSVVVVHQVDEAEDQDPSSQVSNCVNNVHHYYHSVLVVDPPRDD

Radius of gyration: 13.91 Å; Cα contacts (8 Å, |Δi|>4): 111; chains: 1; bounding box: 34×26×34 Å

Mean predicted aligned error: 4.52 Å